Protein AF-A0A2N4UW94-F1 (afdb_monomer_lite)

Structure (mmCIF, N/CA/C/O backbone):
data_AF-A0A2N4UW94-F1
#
_entry.id   AF-A0A2N4UW94-F1
#
loop_
_atom_site.group_PDB
_atom_site.id
_atom_site.type_symbol
_atom_site.label_atom_id
_atom_site.label_alt_id
_atom_site.label_comp_id
_atom_site.label_asym_id
_atom_site.label_entity_id
_atom_site.label_seq_id
_atom_site.pdbx_PDB_ins_code
_atom_site.Cartn_x
_atom_site.Cartn_y
_atom_site.Cartn_z
_atom_site.occupancy
_atom_site.B_iso_or_equiv
_atom_site.auth_seq_id
_atom_site.auth_comp_id
_atom_site.auth_asym_id
_atom_site.auth_atom_id
_atom_site.pdbx_PDB_model_num
ATOM 1 N N . MET A 1 1 ? -7.057 -15.164 -9.852 1.00 42.91 1 MET A N 1
ATOM 2 C CA . MET A 1 1 ? -6.377 -13.903 -10.214 1.00 42.91 1 MET A CA 1
ATOM 3 C C . MET A 1 1 ? -5.078 -14.288 -10.889 1.00 42.91 1 MET A C 1
ATOM 5 O O . MET A 1 1 ? -4.304 -14.996 -10.262 1.00 42.91 1 MET A O 1
ATOM 9 N N . ALA A 1 2 ? -4.891 -13.932 -12.160 1.00 41.84 2 ALA A N 1
ATOM 10 C CA . ALA A 1 2 ? -3.639 -14.190 -12.862 1.00 41.84 2 ALA A CA 1
ATOM 11 C C . ALA A 1 2 ? -2.556 -13.293 -12.249 1.00 41.84 2 ALA A C 1
ATOM 13 O O . ALA A 1 2 ? -2.584 -12.074 -12.397 1.00 41.84 2 ALA A O 1
ATOM 14 N N . THR A 1 3 ? -1.666 -13.881 -11.457 1.00 56.12 3 THR A N 1
ATOM 15 C CA . THR A 1 3 ? -0.457 -13.216 -10.972 1.00 56.12 3 THR A CA 1
ATOM 16 C C . THR A 1 3 ? 0.549 -13.227 -12.114 1.00 56.12 3 THR A C 1
ATOM 18 O O . THR A 1 3 ? 1.359 -14.147 -12.211 1.00 56.12 3 THR A O 1
ATOM 21 N N . ASP A 1 4 ? 0.457 -12.247 -13.016 1.00 56.22 4 ASP A N 1
ATOM 22 C CA . ASP A 1 4 ? 1.482 -12.030 -14.037 1.00 56.22 4 ASP A CA 1
ATOM 23 C C . ASP A 1 4 ? 2.814 -11.780 -13.327 1.00 56.22 4 ASP A C 1
ATOM 25 O O . ASP A 1 4 ? 3.017 -10.749 -12.683 1.00 56.22 4 ASP A O 1
ATOM 29 N N . TYR A 1 5 ? 3.712 -12.760 -13.386 1.00 57.72 5 TYR A N 1
ATOM 30 C CA . TYR A 1 5 ? 5.020 -12.663 -12.758 1.00 57.72 5 TYR A CA 1
ATOM 31 C C . TYR A 1 5 ? 5.843 -11.596 -13.487 1.00 57.72 5 TYR A C 1
ATOM 33 O O . TYR A 1 5 ? 6.298 -11.798 -14.613 1.00 57.72 5 TYR A O 1
ATOM 41 N N . ARG A 1 6 ? 6.030 -10.438 -12.849 1.00 66.56 6 ARG A N 1
ATOM 42 C CA . ARG A 1 6 ? 6.962 -9.407 -13.311 1.00 66.56 6 ARG A CA 1
ATOM 43 C C . ARG A 1 6 ? 8.281 -9.585 -12.573 1.00 66.56 6 ARG A C 1
ATOM 45 O O . ARG A 1 6 ? 8.337 -9.403 -11.360 1.00 66.56 6 ARG A O 1
ATOM 52 N N . LYS A 1 7 ? 9.327 -9.949 -13.320 1.00 69.81 7 LYS A N 1
ATOM 53 C CA . LYS A 1 7 ? 10.684 -10.127 -12.793 1.00 69.81 7 LYS A CA 1
ATOM 54 C C . LYS A 1 7 ? 11.109 -8.870 -12.020 1.00 69.81 7 LYS A C 1
ATOM 56 O O . LYS A 1 7 ? 10.896 -7.757 -12.499 1.00 69.81 7 LYS A O 1
ATOM 61 N N . ASP A 1 8 ? 11.643 -9.075 -10.819 1.00 75.50 8 ASP A N 1
ATOM 62 C CA . ASP A 1 8 ? 12.138 -8.036 -9.904 1.00 75.50 8 ASP A CA 1
ATOM 63 C C . ASP A 1 8 ? 11.087 -7.007 -9.432 1.00 75.50 8 ASP A C 1
ATOM 65 O O . ASP A 1 8 ? 11.442 -5.944 -8.922 1.00 75.50 8 ASP A O 1
ATOM 69 N N . LYS A 1 9 ? 9.783 -7.307 -9.567 1.00 74.81 9 LYS A N 1
ATOM 70 C CA . LYS A 1 9 ? 8.700 -6.468 -9.030 1.00 74.81 9 LYS A CA 1
ATOM 71 C C . LYS A 1 9 ? 7.823 -7.216 -8.036 1.00 74.81 9 LYS A C 1
ATOM 73 O O . LYS A 1 9 ? 7.390 -8.339 -8.279 1.00 74.81 9 LYS A O 1
ATOM 78 N N . VAL A 1 10 ? 7.502 -6.550 -6.932 1.00 79.75 10 VAL A N 1
ATOM 79 C CA . VAL A 1 10 ? 6.618 -7.062 -5.885 1.00 79.75 10 VAL A CA 1
ATOM 80 C C . VAL A 1 10 ? 5.195 -6.602 -6.171 1.00 79.75 10 VAL A C 1
ATOM 82 O O . VAL A 1 10 ? 4.943 -5.417 -6.400 1.00 79.75 10 VAL A O 1
ATOM 85 N N . GLN A 1 11 ? 4.248 -7.541 -6.167 1.00 77.50 11 GLN A N 1
ATOM 86 C CA . GLN A 1 11 ? 2.840 -7.205 -6.319 1.00 77.50 11 GLN A CA 1
ATOM 87 C C . GLN A 1 11 ? 2.252 -6.775 -4.971 1.00 77.50 11 GLN A C 1
ATOM 89 O O . GLN A 1 11 ? 2.167 -7.568 -4.037 1.00 77.50 11 GLN A O 1
ATOM 94 N N . VAL A 1 12 ? 1.802 -5.526 -4.890 1.00 78.06 12 VAL A N 1
ATOM 95 C CA . VAL A 1 12 ? 1.152 -4.938 -3.715 1.00 78.06 12 VAL A CA 1
ATOM 96 C C . VAL A 1 12 ? -0.219 -4.415 -4.146 1.00 78.06 12 VAL A C 1
ATOM 98 O O . VAL A 1 12 ? -0.313 -3.489 -4.945 1.00 78.06 12 VAL A O 1
ATOM 101 N N . PHE A 1 13 ? -1.294 -5.052 -3.668 1.00 74.56 13 PHE A N 1
ATOM 102 C CA . PHE A 1 13 ? -2.700 -4.688 -3.940 1.00 74.56 13 PHE A CA 1
ATOM 103 C C . PHE A 1 13 ? -3.048 -4.417 -5.419 1.00 74.56 13 PHE A C 1
ATOM 105 O O . PHE A 1 13 ? -3.801 -3.499 -5.732 1.00 74.56 13 PHE A O 1
ATOM 112 N N . GLY A 1 14 ? -2.528 -5.236 -6.338 1.00 72.44 14 GLY A N 1
ATOM 113 C CA . GLY A 1 14 ? -2.788 -5.108 -7.780 1.00 72.44 14 GLY A CA 1
ATOM 114 C C . GLY A 1 14 ? -1.822 -4.179 -8.525 1.00 72.44 14 GLY A C 1
ATOM 115 O O . GLY A 1 14 ? -1.852 -4.143 -9.753 1.00 72.44 14 GLY A O 1
ATOM 116 N N . CYS A 1 15 ? -0.922 -3.496 -7.817 1.00 75.56 15 CYS A N 1
ATOM 117 C CA . CYS A 1 15 ? 0.179 -2.728 -8.393 1.00 75.56 15 CYS A CA 1
ATOM 118 C C . CYS A 1 15 ? 1.480 -3.54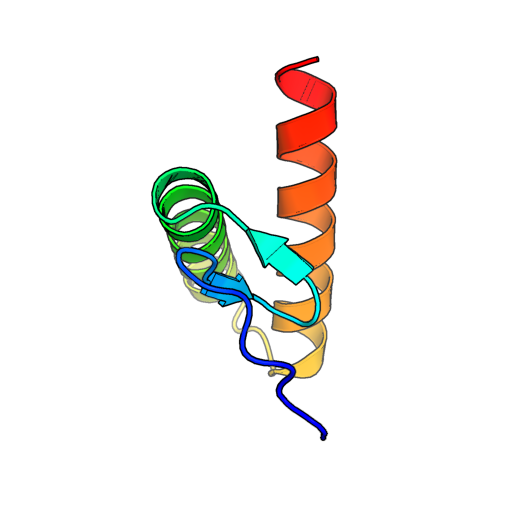1 -8.358 1.00 75.56 15 CYS A C 1
ATOM 120 O O . CYS A 1 15 ? 1.701 -4.321 -7.437 1.00 75.56 15 CYS A O 1
ATOM 122 N N . PHE A 1 16 ? 2.355 -3.344 -9.346 1.00 81.00 16 PHE A N 1
ATOM 123 C CA . PHE A 1 16 ? 3.691 -3.948 -9.376 1.00 81.00 16 PHE A CA 1
ATOM 124 C C . PHE A 1 16 ? 4.742 -2.884 -9.081 1.00 81.00 16 PHE A C 1
ATOM 126 O O . PHE A 1 16 ? 5.000 -2.021 -9.924 1.00 81.00 16 PHE A O 1
ATOM 133 N N . LEU A 1 17 ? 5.344 -2.971 -7.901 1.00 79.19 17 LEU A N 1
ATOM 134 C CA . LEU A 1 17 ? 6.304 -2.006 -7.373 1.00 79.19 17 LEU A CA 1
ATOM 135 C C . LEU A 1 17 ? 7.722 -2.581 -7.384 1.00 79.19 17 LEU A C 1
ATOM 137 O O . LEU A 1 17 ? 7.901 -3.798 -7.455 1.00 79.19 17 LEU A O 1
ATOM 141 N N . SER A 1 18 ? 8.729 -1.708 -7.334 1.00 84.56 18 SER A N 1
ATOM 142 C CA . SER A 1 18 ? 10.098 -2.135 -7.031 1.00 84.56 18 SER A CA 1
ATOM 143 C C . SER A 1 18 ? 10.171 -2.666 -5.591 1.00 84.56 18 SER A C 1
ATOM 145 O O . SER A 1 18 ? 9.288 -2.391 -4.775 1.00 84.56 18 SER A O 1
ATOM 147 N N . SER A 1 19 ? 11.205 -3.438 -5.265 1.00 81.38 19 SER A N 1
ATOM 148 C CA . SER A 1 19 ? 11.397 -3.982 -3.913 1.00 81.38 19 SER A CA 1
ATOM 149 C C . SER A 1 19 ? 11.474 -2.887 -2.839 1.00 81.38 19 SER A C 1
ATOM 151 O O . SER A 1 19 ? 10.947 -3.069 -1.743 1.00 81.38 19 SER A O 1
ATOM 153 N N . GLU A 1 20 ? 12.092 -1.748 -3.164 1.00 83.19 20 GLU A N 1
ATOM 154 C CA . GLU A 1 20 ? 12.238 -0.599 -2.261 1.00 83.19 20 GLU A CA 1
ATOM 155 C C . GLU A 1 20 ? 10.894 0.107 -2.037 1.00 83.19 20 GLU A C 1
ATOM 157 O O . GLU A 1 20 ? 10.461 0.268 -0.894 1.00 83.19 20 GLU A O 1
ATOM 162 N N . ASP A 1 21 ? 10.172 0.423 -3.117 1.00 78.19 21 ASP A N 1
ATOM 163 C CA . ASP A 1 21 ? 8.856 1.073 -3.038 1.00 78.19 21 ASP A CA 1
ATOM 164 C C . ASP A 1 21 ? 7.837 0.186 -2.312 1.00 78.19 21 ASP A C 1
ATOM 166 O O . ASP A 1 21 ? 7.034 0.653 -1.501 1.00 78.19 21 ASP A O 1
ATOM 170 N N . ALA A 1 22 ? 7.878 -1.124 -2.576 1.00 81.12 22 ALA A N 1
ATOM 171 C CA . ALA A 1 22 ? 7.010 -2.087 -1.917 1.00 81.12 22 ALA A CA 1
ATOM 172 C C . ALA A 1 22 ? 7.241 -2.111 -0.402 1.00 81.12 22 ALA A C 1
ATOM 174 O O . ALA A 1 22 ? 6.269 -2.173 0.351 1.00 81.12 22 ALA A O 1
ATOM 175 N N . ALA A 1 23 ? 8.494 -2.024 0.055 1.00 81.38 23 ALA A N 1
ATOM 176 C CA . ALA A 1 23 ? 8.815 -1.989 1.479 1.00 81.38 23 ALA A CA 1
ATOM 177 C C . ALA A 1 23 ? 8.253 -0.732 2.164 1.00 81.38 23 ALA A C 1
ATOM 179 O O . ALA A 1 23 ? 7.649 -0.838 3.234 1.00 81.38 23 ALA A O 1
ATOM 180 N N . ILE A 1 24 ? 8.378 0.439 1.527 1.00 81.69 24 ILE A N 1
ATOM 181 C CA . IL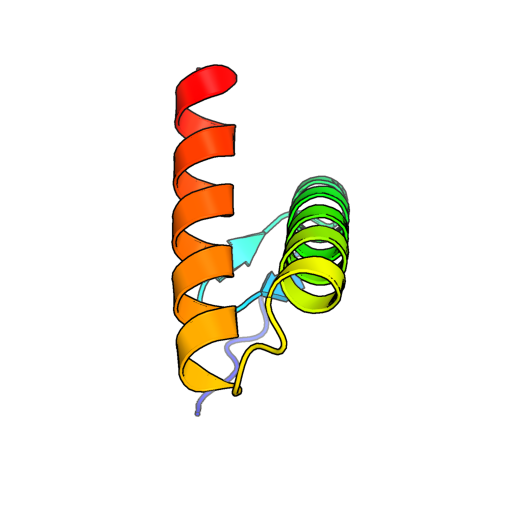E A 1 24 ? 7.835 1.711 2.036 1.00 81.69 24 ILE A CA 1
ATOM 182 C C . ILE A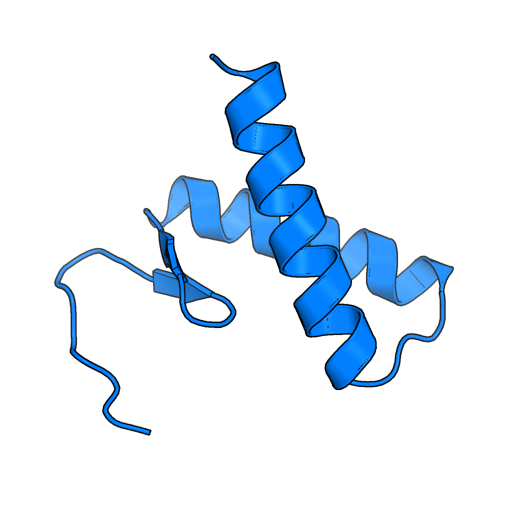 1 24 ? 6.312 1.624 2.170 1.00 81.69 24 ILE A C 1
ATOM 184 O O . ILE A 1 24 ? 5.746 1.928 3.223 1.00 81.69 24 ILE A O 1
ATOM 188 N N . VAL A 1 25 ? 5.648 1.157 1.113 1.00 78.38 25 VAL A N 1
ATOM 189 C CA . VAL A 1 25 ? 4.188 1.053 1.057 1.00 78.38 25 VAL A CA 1
ATOM 190 C C . VAL A 1 25 ? 3.667 0.046 2.083 1.00 78.38 25 VAL A C 1
ATOM 192 O O . VAL A 1 25 ? 2.714 0.339 2.805 1.00 78.38 25 VAL A O 1
ATOM 195 N N . LEU A 1 26 ? 4.299 -1.125 2.205 1.00 80.81 26 LEU A N 1
ATOM 196 C CA . LEU A 1 26 ? 3.913 -2.132 3.196 1.00 80.81 26 LEU A CA 1
ATOM 197 C C . LEU A 1 26 ? 4.070 -1.611 4.632 1.00 80.81 26 LEU A C 1
ATOM 199 O O . LEU A 1 26 ? 3.155 -1.792 5.437 1.00 80.81 26 LEU A O 1
ATOM 203 N N . ALA A 1 27 ? 5.159 -0.899 4.935 1.00 81.69 27 ALA A N 1
ATOM 204 C CA . ALA A 1 27 ? 5.376 -0.299 6.252 1.00 81.69 27 ALA A CA 1
ATOM 205 C C . ALA A 1 27 ? 4.321 0.772 6.586 1.00 81.69 27 ALA A C 1
ATOM 207 O O . ALA A 1 27 ? 3.805 0.829 7.708 1.00 81.69 27 ALA A O 1
ATOM 208 N N . ALA A 1 28 ? 3.946 1.603 5.609 1.00 76.50 28 ALA A N 1
ATOM 209 C CA . ALA A 1 28 ? 2.905 2.610 5.788 1.00 76.50 28 ALA A CA 1
ATOM 210 C C . ALA A 1 28 ? 1.524 1.980 6.043 1.00 76.50 28 ALA A C 1
ATOM 212 O O . ALA A 1 28 ? 0.781 2.419 6.927 1.00 76.50 28 ALA A O 1
ATOM 213 N N . ILE A 1 29 ? 1.203 0.895 5.334 1.00 76.12 29 ILE A N 1
ATOM 214 C CA . ILE A 1 29 ? -0.040 0.135 5.518 1.00 76.12 29 ILE A CA 1
ATOM 215 C C . ILE A 1 29 ? -0.091 -0.516 6.894 1.00 76.12 29 ILE A C 1
ATOM 217 O O . ILE A 1 29 ? -1.137 -0.483 7.544 1.00 76.12 29 ILE A O 1
ATOM 221 N N . GLU A 1 30 ? 1.013 -1.101 7.354 1.00 77.25 30 GLU A N 1
ATOM 222 C CA . GLU A 1 30 ? 1.091 -1.707 8.680 1.00 77.25 30 GLU A CA 1
ATOM 223 C C . GLU A 1 30 ? 0.848 -0.659 9.773 1.00 77.25 30 GLU A C 1
ATOM 225 O O . GLU A 1 30 ? -0.012 -0.847 10.641 1.00 77.25 30 GLU A O 1
ATOM 230 N N . LYS A 1 31 ? 1.493 0.507 9.655 1.00 78.38 31 LYS A N 1
ATOM 231 C CA . LYS A 1 31 ? 1.296 1.648 10.559 1.00 78.38 31 LYS A CA 1
ATOM 232 C C . LYS A 1 31 ? -0.149 2.161 10.551 1.00 78.38 31 LYS A C 1
ATOM 234 O O . LYS A 1 31 ? -0.719 2.431 11.610 1.00 78.38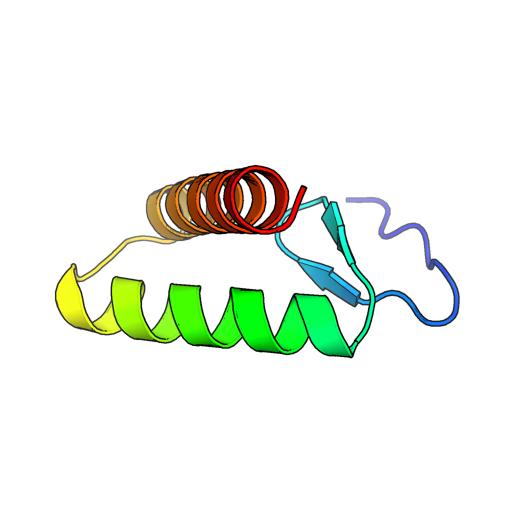 31 LYS A O 1
ATOM 239 N N . ALA A 1 32 ? -0.772 2.271 9.378 1.00 68.38 32 ALA A N 1
ATOM 240 C CA . ALA A 1 32 ? -2.170 2.677 9.259 1.00 68.38 32 ALA A CA 1
ATOM 241 C C . ALA A 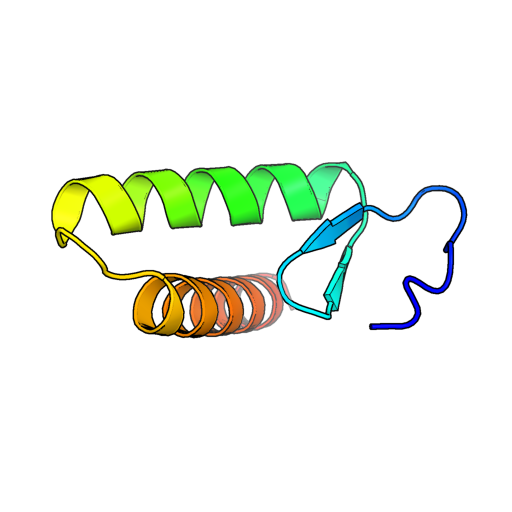1 32 ? -3.123 1.624 9.856 1.00 68.38 32 ALA A C 1
ATOM 243 O O . ALA A 1 32 ? -4.047 1.965 10.600 1.00 68.38 32 ALA A O 1
ATOM 244 N N . SER A 1 33 ? -2.865 0.338 9.595 1.00 70.56 33 SER A N 1
ATOM 245 C CA . SER A 1 33 ? -3.645 -0.798 10.096 1.00 70.56 33 SER A CA 1
ATOM 246 C C . SER A 1 33 ? -3.676 -0.843 11.621 1.00 70.56 33 SER A C 1
ATOM 248 O O . SER A 1 33 ? -4.754 -1.011 12.196 1.00 70.56 33 SER A O 1
ATOM 250 N N . GLN A 1 34 ? -2.523 -0.666 12.274 1.00 71.94 34 GLN A N 1
ATOM 251 C CA . GLN A 1 34 ? -2.419 -0.648 13.738 1.00 71.94 34 GLN A CA 1
ATOM 252 C C . GLN A 1 34 ? -3.259 0.474 14.363 1.00 71.94 34 GLN A C 1
ATOM 254 O O . GLN A 1 34 ? -3.843 0.292 15.426 1.00 71.94 34 GLN A O 1
ATOM 259 N N . LYS A 1 35 ? -3.379 1.618 13.678 1.00 67.25 35 LYS A N 1
ATOM 260 C CA . LYS A 1 35 ? -4.119 2.782 14.180 1.00 67.25 35 LYS A CA 1
ATOM 261 C C . LYS A 1 35 ? -5.635 2.696 13.970 1.00 67.25 35 LYS A C 1
ATOM 263 O O . LYS A 1 35 ? -6.370 3.378 14.675 1.00 67.25 35 LYS A O 1
ATOM 268 N N . THR A 1 36 ? -6.115 1.911 12.997 1.00 59.72 36 THR A N 1
ATOM 269 C CA . THR A 1 36 ? -7.528 1.972 12.561 1.00 59.72 36 THR A CA 1
ATOM 270 C C . THR A 1 36 ? -8.308 0.652 12.549 1.00 59.72 36 THR A C 1
ATOM 272 O O . THR A 1 36 ? -9.464 0.665 12.133 1.00 59.72 36 THR A O 1
ATOM 275 N N . GLY A 1 37 ? -7.757 -0.470 13.035 1.00 58.59 37 GLY A N 1
ATOM 276 C CA . GLY A 1 37 ? -8.528 -1.721 13.188 1.00 58.59 37 GLY A CA 1
ATOM 277 C C . GLY A 1 37 ? -9.189 -2.162 11.875 1.00 58.59 37 GLY A C 1
ATOM 278 O O . GLY A 1 37 ? -10.393 -2.396 11.799 1.00 58.59 37 GLY A O 1
ATOM 279 N N . VAL A 1 38 ? -8.417 -2.139 10.790 1.00 58.62 38 VAL A N 1
ATOM 280 C CA . VAL A 1 38 ? -8.958 -2.057 9.430 1.00 58.62 38 VAL A CA 1
ATOM 281 C C . VAL A 1 38 ? -9.243 -3.448 8.852 1.00 58.62 38 VAL A C 1
ATOM 283 O O . VAL A 1 38 ? -8.338 -4.266 8.723 1.00 58.62 38 VAL A O 1
ATOM 286 N N . THR A 1 39 ? -10.481 -3.719 8.431 1.00 59.69 39 THR A N 1
ATOM 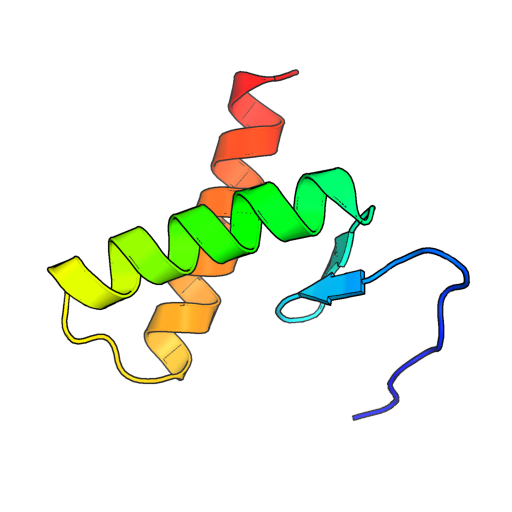287 C CA . THR A 1 39 ? -10.855 -4.927 7.663 1.00 59.69 39 THR A CA 1
ATOM 288 C C . THR A 1 39 ? -10.234 -4.926 6.256 1.00 59.69 39 THR A C 1
ATOM 290 O O . THR A 1 39 ? -10.077 -3.858 5.662 1.00 59.69 39 THR A O 1
ATOM 293 N N . ASN A 1 40 ? -9.944 -6.103 5.680 1.00 64.62 40 ASN A N 1
ATOM 294 C CA . ASN A 1 40 ? -9.177 -6.287 4.428 1.00 64.62 40 ASN A CA 1
ATOM 295 C C . ASN A 1 40 ? -9.493 -5.295 3.285 1.00 64.62 40 ASN A C 1
ATOM 297 O O . ASN A 1 40 ? -8.577 -4.676 2.758 1.00 64.62 40 ASN A O 1
ATOM 301 N N . ASN A 1 41 ? -10.763 -5.043 2.945 1.00 67.12 41 ASN A N 1
ATOM 302 C CA . ASN A 1 41 ? -11.110 -4.101 1.862 1.00 67.12 41 ASN A CA 1
ATOM 303 C C . ASN A 1 41 ? -10.638 -2.659 2.110 1.00 67.12 41 ASN A C 1
ATOM 305 O O . ASN A 1 41 ? -10.274 -1.932 1.187 1.00 67.12 41 ASN A O 1
ATOM 309 N N . ARG A 1 42 ? -10.632 -2.231 3.371 1.00 68.81 42 ARG A N 1
ATOM 310 C CA . ARG A 1 42 ? -10.239 -0.879 3.760 1.00 68.81 42 ARG A CA 1
ATOM 311 C C . ARG A 1 42 ? -8.710 -0.762 3.862 1.00 68.81 42 ARG A C 1
ATOM 313 O O . ARG A 1 42 ? -8.194 0.315 3.582 1.00 68.81 42 ARG A O 1
ATOM 320 N N . LYS A 1 43 ? -7.993 -1.871 4.116 1.00 69.19 43 LYS A N 1
ATOM 321 C CA . LYS A 1 43 ? -6.524 -1.952 3.974 1.00 69.19 43 LYS A CA 1
ATOM 322 C C . LYS A 1 43 ? -6.097 -1.750 2.521 1.00 69.19 43 LYS A C 1
ATOM 324 O O . LYS A 1 43 ? -5.242 -0.911 2.271 1.00 69.19 43 LYS A O 1
ATOM 329 N N . ASN A 1 44 ? -6.757 -2.420 1.572 1.00 68.50 44 ASN A N 1
ATOM 330 C CA . ASN A 1 44 ? -6.471 -2.263 0.138 1.00 68.50 44 ASN A CA 1
ATOM 331 C C . ASN A 1 44 ? -6.652 -0.808 -0.319 1.00 68.50 44 ASN A C 1
ATOM 333 O O . ASN A 1 44 ? -5.850 -0.274 -1.077 1.00 68.50 44 ASN A O 1
ATOM 337 N N . ARG A 1 45 ? -7.709 -0.144 0.162 1.00 71.81 45 ARG A N 1
ATOM 338 C CA . ARG A 1 45 ? -7.998 1.249 -0.193 1.00 71.81 45 ARG A CA 1
ATOM 339 C C . ARG A 1 45 ? -6.999 2.235 0.424 1.00 71.81 45 ARG A C 1
ATOM 341 O O . ARG A 1 45 ? -6.605 3.179 -0.250 1.00 71.81 45 ARG A O 1
ATOM 348 N N . LEU A 1 46 ? -6.574 2.007 1.670 1.00 74.12 46 LEU A N 1
ATOM 349 C CA . LEU A 1 46 ? -5.504 2.779 2.319 1.00 74.12 46 LEU A CA 1
ATOM 350 C C . LEU A 1 46 ? -4.163 2.602 1.604 1.00 74.12 46 LEU A C 1
ATOM 352 O O . LEU A 1 46 ? -3.476 3.587 1.372 1.00 74.12 46 LEU A O 1
ATOM 356 N N . ALA A 1 47 ? -3.835 1.373 1.202 1.00 72.19 47 ALA A N 1
ATOM 357 C CA . ALA A 1 47 ? -2.635 1.063 0.435 1.00 72.19 47 ALA A CA 1
ATOM 358 C C . ALA A 1 47 ? -2.557 1.862 -0.869 1.00 72.19 47 ALA A C 1
ATOM 360 O O . ALA A 1 47 ? -1.552 2.508 -1.137 1.00 72.19 47 ALA A O 1
ATOM 361 N N . LEU A 1 48 ? -3.639 1.863 -1.653 1.00 71.81 48 LEU A N 1
ATOM 362 C CA . LEU A 1 48 ? -3.709 2.618 -2.906 1.00 71.81 48 LEU A CA 1
ATOM 363 C C . LEU A 1 48 ? -3.580 4.132 -2.685 1.00 71.81 48 LEU A C 1
ATOM 365 O O . LEU A 1 48 ? -2.940 4.810 -3.483 1.00 71.81 48 LEU A O 1
ATOM 369 N N . LEU A 1 49 ? -4.158 4.659 -1.600 1.00 76.56 49 LEU A N 1
ATOM 370 C CA . LEU A 1 49 ? -4.036 6.075 -1.242 1.00 76.56 49 LEU A CA 1
ATOM 371 C C . LEU A 1 49 ? -2.614 6.445 -0.797 1.00 76.56 49 LEU A C 1
ATOM 373 O O . LEU A 1 49 ? -2.126 7.496 -1.191 1.00 76.56 49 LEU A O 1
ATOM 377 N N . GLU A 1 50 ? -1.944 5.594 -0.019 1.00 71.31 50 GLU A N 1
ATOM 378 C CA . GLU A 1 50 ? -0.538 5.776 0.377 1.00 71.31 50 GLU A CA 1
ATOM 379 C C . GLU A 1 50 ? 0.400 5.718 -0.836 1.00 71.31 50 GLU A C 1
ATOM 381 O O . GLU A 1 50 ? 1.250 6.591 -0.981 1.00 71.31 50 GLU A O 1
ATOM 386 N N . ILE A 1 51 ? 0.191 4.766 -1.756 1.00 73.50 51 ILE A N 1
ATOM 387 C CA . ILE A 1 51 ? 0.928 4.697 -3.029 1.00 73.50 51 ILE A CA 1
ATOM 388 C C . ILE A 1 51 ? 0.758 6.007 -3.809 1.00 73.50 51 ILE A C 1
ATOM 390 O O . ILE A 1 51 ? 1.744 6.613 -4.220 1.00 73.50 51 ILE A O 1
ATOM 394 N N . ALA A 1 52 ? -0.485 6.465 -3.990 1.00 72.94 52 ALA A N 1
ATOM 395 C CA . ALA A 1 52 ? -0.769 7.704 -4.710 1.00 72.94 52 ALA A CA 1
ATOM 396 C C . ALA A 1 52 ? -0.150 8.931 -4.024 1.00 72.94 52 ALA A C 1
ATOM 398 O O . ALA A 1 52 ? 0.388 9.802 -4.702 1.00 72.94 52 ALA A O 1
ATOM 399 N N . ARG A 1 53 ? -0.194 8.990 -2.687 1.00 75.38 53 ARG A N 1
ATOM 400 C CA . ARG A 1 53 ? 0.419 10.070 -1.908 1.00 75.38 53 ARG A CA 1
ATOM 401 C C . ARG A 1 53 ? 1.933 10.084 -2.082 1.00 75.38 53 ARG A C 1
ATOM 403 O O . ARG A 1 53 ? 2.479 11.143 -2.358 1.00 75.38 53 ARG A O 1
ATOM 410 N N . HIS A 1 54 ? 2.585 8.926 -1.967 1.00 75.00 54 HIS A N 1
ATOM 411 C CA . HIS A 1 54 ? 4.032 8.810 -2.113 1.00 75.00 54 HIS A CA 1
ATOM 412 C C . HIS A 1 54 ? 4.487 9.342 -3.472 1.00 75.00 54 HIS A C 1
ATOM 414 O O . HIS A 1 54 ? 5.270 10.279 -3.502 1.00 75.00 54 HIS A O 1
ATOM 420 N N . TYR A 1 55 ? 3.917 8.839 -4.572 1.00 68.44 55 TYR A N 1
ATOM 421 C CA . TYR A 1 55 ? 4.276 9.289 -5.923 1.00 68.44 55 TYR A CA 1
ATOM 422 C C . TYR A 1 55 ? 3.923 10.754 -6.215 1.00 68.44 55 TYR A C 1
ATOM 424 O O . TYR A 1 55 ? 4.523 11.344 -7.103 1.00 68.44 55 TYR A O 1
ATOM 432 N N . ASN A 1 56 ? 2.958 11.344 -5.505 1.00 73.00 56 ASN A N 1
ATOM 433 C CA . ASN A 1 56 ? 2.623 12.762 -5.642 1.00 73.00 56 ASN A CA 1
ATOM 434 C C . ASN A 1 56 ? 3.518 13.682 -4.791 1.00 73.00 56 ASN A C 1
ATOM 436 O O . ASN A 1 56 ? 3.633 14.859 -5.099 1.00 73.00 56 ASN A O 1
ATOM 440 N N . GLU A 1 57 ? 4.106 13.180 -3.701 1.00 66.88 57 GLU A N 1
ATOM 441 C CA . GLU A 1 57 ? 5.028 13.937 -2.838 1.00 66.88 57 GLU A CA 1
ATOM 442 C C . GLU A 1 57 ? 6.490 13.844 -3.309 1.00 66.88 57 GLU A C 1
ATOM 444 O O . GLU A 1 57 ? 7.283 14.724 -2.981 1.00 66.88 57 GLU A O 1
ATOM 449 N N . THR A 1 58 ? 6.862 12.789 -4.044 1.00 57.19 58 THR A N 1
ATOM 450 C CA . THR A 1 58 ? 8.223 12.591 -4.578 1.00 57.19 58 THR A CA 1
ATOM 451 C C . THR A 1 58 ? 8.414 13.001 -6.042 1.00 57.19 58 THR A C 1
ATOM 453 O O . THR A 1 58 ? 9.557 12.987 -6.503 1.00 57.19 58 THR A O 1
ATOM 456 N N . ALA A 1 59 ? 7.347 13.364 -6.763 1.00 49.09 59 ALA A N 1
ATOM 457 C CA . ALA A 1 59 ? 7.400 13.936 -8.117 1.00 49.09 59 ALA A CA 1
ATOM 458 C C . ALA A 1 59 ? 7.497 15.468 -8.083 1.00 49.09 59 ALA A C 1
ATOM 460 O O . ALA A 1 59 ? 8.205 16.019 -8.957 1.00 49.09 59 ALA A O 1
#

Foldseek 3Di:
DPPPDDPQFDDDLNDTHHPVLVVVLVVQLVVVCVVPVDDPVVSSVVSVVVSVVVVVVVD

Sequence (59 aa):
MATDYRKDKVQVFGCFLSSEDAAIVLAAIEKASQKTGVTNNRKNRLALLEIARHYNETA

Radius of gyration: 11.85 Å; chains: 1; bounding box: 23×28×28 Å

Organism: NCBI:txid2023717

Secondary structure (DSSP, 8-state):
------TT-EEETTEEE-HHHHHHHHHHHHHHHHHHT--HHHHHHHHHHHHHHHHHH--

pLDDT: mean 70.89, std 9.53, range [41.84, 84.56]